Protein AF-A0A2D4MJA5-F1 (afdb_monomer_lite)

InterPro domains:
  IPR001932 PPM-type phosphatase-like domain [PF00481] (45-101)
  IPR036457 PPM-type phosphatase-like domain superfamily [G3DSA:3.60.40.10] (7-101)
  IPR036457 PPM-type phosphatase-like domain superfamily [SSF81606] (47-101)

Organism: NCBI:txid129469

Structure (mmCIF, N/CA/C/O backbone):
data_AF-A0A2D4MJA5-F1
#
_entry.id   AF-A0A2D4MJA5-F1
#
loop_
_atom_site.group_PDB
_atom_site.id
_atom_site.type_symbol
_atom_site.label_atom_id
_atom_site.label_alt_id
_atom_site.label_comp_id
_atom_site.label_asym_id
_atom_site.label_entity_id
_atom_site.label_seq_id
_atom_site.pdbx_PDB_ins_code
_atom_site.Cartn_x
_atom_site.Cartn_y
_atom_site.Cartn_z
_atom_site.occupancy
_atom_site.B_iso_or_equiv
_atom_site.auth_seq_id
_atom_site.auth_comp_id
_atom_site.auth_asym_id
_atom_site.auth_atom_id
_atom_site.pdbx_PDB_model_num
ATOM 1 N N . THR A 1 1 ? -46.955 -5.010 20.352 1.00 36.53 1 THR A N 1
ATOM 2 C CA . THR A 1 1 ? -46.571 -6.181 21.163 1.00 36.53 1 THR A CA 1
ATOM 3 C C . THR A 1 1 ? -45.186 -6.596 20.700 1.00 36.53 1 THR A C 1
ATOM 5 O O . THR A 1 1 ? -45.041 -6.912 19.533 1.00 36.53 1 THR A O 1
ATOM 8 N N . CYS A 1 2 ? -44.129 -6.198 21.419 1.00 30.84 2 CYS A N 1
ATOM 9 C CA . CYS A 1 2 ? -43.426 -7.032 22.421 1.00 30.84 2 CYS A CA 1
ATOM 10 C C . CYS A 1 2 ? -42.932 -8.333 21.749 1.00 30.84 2 CYS A C 1
ATOM 12 O O . CYS A 1 2 ? -43.774 -9.075 21.262 1.00 30.84 2 CYS A O 1
ATOM 14 N N . LEU A 1 3 ? -41.650 -8.695 21.660 1.00 41.94 3 LEU A N 1
ATOM 15 C CA . LEU A 1 3 ? -40.484 -8.609 22.563 1.00 41.94 3 LEU A CA 1
ATOM 16 C C . LEU A 1 3 ? -39.229 -8.727 21.646 1.00 41.94 3 LEU A C 1
ATOM 18 O O . LEU A 1 3 ? -39.335 -9.349 20.597 1.00 41.94 3 LEU A O 1
ATOM 22 N N . GLY A 1 4 ? -38.078 -8.081 21.844 1.00 39.72 4 GLY A N 1
ATOM 23 C CA . GLY A 1 4 ? -37.245 -8.061 23.044 1.00 39.72 4 GLY A CA 1
ATOM 24 C C . GLY A 1 4 ? -36.160 -9.138 22.915 1.00 39.72 4 GLY A C 1
ATOM 25 O O . GLY A 1 4 ? -36.517 -10.300 23.013 1.00 39.72 4 GLY A O 1
ATOM 26 N N . GLU A 1 5 ? -34.905 -8.743 22.643 1.00 32.78 5 GLU A N 1
ATOM 27 C CA . GLU A 1 5 ? -33.651 -9.246 23.254 1.00 32.78 5 GLU A CA 1
ATOM 28 C C . GLU A 1 5 ? -32.407 -8.732 22.484 1.00 32.78 5 GLU A C 1
ATOM 30 O O . GLU A 1 5 ? -32.127 -9.126 21.361 1.00 32.78 5 GLU A O 1
ATOM 35 N N . GLU A 1 6 ? -31.683 -7.814 23.126 1.00 38.41 6 GLU A N 1
ATOM 36 C CA . GLU A 1 6 ? -30.221 -7.612 23.096 1.00 38.41 6 GLU A CA 1
ATOM 37 C C . GLU A 1 6 ? -29.792 -7.736 24.581 1.00 38.41 6 GLU A C 1
ATOM 39 O O . GLU A 1 6 ? -30.669 -7.527 25.434 1.00 38.41 6 GLU A O 1
ATOM 44 N N . PRO A 1 7 ? -28.519 -7.970 24.976 1.00 46.19 7 PRO A N 1
ATOM 45 C CA . PRO A 1 7 ? -27.278 -7.927 24.187 1.00 46.19 7 PRO A CA 1
ATOM 46 C C . PRO A 1 7 ? -26.298 -9.097 24.477 1.00 46.19 7 PRO A C 1
ATOM 48 O O . PRO A 1 7 ? -26.293 -9.658 25.570 1.00 46.19 7 PRO A O 1
ATOM 51 N N . GLU A 1 8 ? -25.331 -9.371 23.595 1.00 31.25 8 GLU A N 1
ATOM 52 C CA . GLU A 1 8 ? -24.079 -10.023 24.027 1.00 31.25 8 GLU A CA 1
ATOM 53 C C . GLU A 1 8 ? -22.859 -9.159 23.707 1.00 31.25 8 GLU A C 1
ATOM 55 O O . GLU A 1 8 ? -22.348 -9.074 22.591 1.00 31.25 8 GLU A O 1
ATOM 60 N N . SER A 1 9 ? -22.387 -8.505 24.769 1.00 43.69 9 SER A N 1
ATOM 61 C CA . SER A 1 9 ? -21.100 -7.834 24.870 1.00 43.69 9 SER A CA 1
ATOM 62 C C . SER A 1 9 ? -19.974 -8.847 24.649 1.00 43.69 9 SER A C 1
ATOM 64 O O . SER A 1 9 ? -19.482 -9.483 25.584 1.00 43.69 9 SER A O 1
ATOM 66 N N . MET A 1 10 ? -19.542 -9.007 23.397 1.00 37.50 10 MET A N 1
ATOM 67 C CA . MET A 1 10 ? -18.279 -9.669 23.097 1.00 37.50 10 MET A CA 1
ATOM 68 C C . MET A 1 10 ? -17.146 -8.762 23.560 1.00 37.50 10 MET A C 1
ATOM 70 O O . MET A 1 10 ? -16.700 -7.846 22.869 1.00 37.50 10 MET A O 1
ATOM 74 N N . ASN A 1 11 ? -16.698 -9.039 24.779 1.00 41.19 11 ASN A N 1
ATOM 75 C CA . ASN A 1 11 ? -15.541 -8.449 25.418 1.00 41.19 11 ASN A CA 1
ATOM 76 C C . ASN A 1 11 ? -14.292 -8.815 24.596 1.00 41.19 11 ASN A C 1
ATOM 78 O O . ASN A 1 11 ? -13.603 -9.804 24.863 1.00 41.19 11 ASN A O 1
ATOM 82 N N . ALA A 1 12 ? -14.027 -8.044 23.540 1.00 43.69 12 ALA A N 1
ATOM 83 C CA . ALA A 1 12 ? -12.815 -8.148 22.750 1.00 43.69 12 ALA A CA 1
ATOM 84 C C . ALA A 1 12 ? -11.651 -7.760 23.661 1.00 43.69 12 ALA A C 1
ATOM 86 O O . ALA A 1 12 ? -11.311 -6.586 23.817 1.00 43.69 12 ALA A O 1
ATOM 87 N N . SER A 1 13 ? -11.071 -8.771 24.309 1.00 48.47 13 SER A N 1
ATOM 88 C CA . SER A 1 13 ? -9.841 -8.647 25.075 1.00 48.47 13 SER A CA 1
ATOM 89 C C . SER A 1 13 ? -8.814 -7.985 24.171 1.00 48.47 13 SER A C 1
ATOM 91 O O . SER A 1 13 ? -8.281 -8.606 23.251 1.00 48.47 13 SER A O 1
ATOM 93 N N . SER A 1 14 ? -8.592 -6.693 24.407 1.00 57.38 14 SER A N 1
ATOM 94 C CA . SER A 1 14 ? -7.599 -5.890 23.716 1.00 57.38 14 SER A CA 1
ATOM 95 C C . SER A 1 14 ? -6.239 -6.441 24.117 1.00 57.38 14 SER A C 1
ATOM 97 O O . SER A 1 14 ? -5.644 -6.015 25.103 1.00 57.38 14 SER A O 1
ATOM 99 N N . ARG A 1 15 ? -5.782 -7.470 23.398 1.00 56.25 15 ARG A N 1
ATOM 100 C CA . ARG A 1 15 ? -4.431 -8.005 23.525 1.00 56.25 15 ARG A CA 1
ATOM 101 C C . ARG A 1 15 ? -3.494 -6.915 23.020 1.00 56.25 15 ARG A C 1
ATOM 103 O O . ARG A 1 15 ? -3.296 -6.764 21.818 1.00 56.25 15 ARG A O 1
ATOM 110 N N . THR A 1 16 ? -3.002 -6.099 23.945 1.00 56.78 16 THR A N 1
ATOM 111 C CA . THR A 1 16 ? -1.978 -5.088 23.687 1.00 56.78 16 THR A CA 1
ATOM 112 C C . THR A 1 16 ? -0.746 -5.793 23.127 1.00 56.78 16 THR A C 1
ATOM 114 O O . THR A 1 16 ? -0.159 -6.649 23.787 1.00 56.78 16 THR A O 1
ATOM 117 N N . LEU A 1 17 ? -0.388 -5.476 21.883 1.00 59.03 17 LEU A N 1
ATOM 118 C CA . LEU A 1 17 ? 0.813 -5.990 21.233 1.00 59.03 17 LEU A CA 1
ATOM 119 C C . LEU A 1 17 ? 1.997 -5.099 21.626 1.00 59.03 17 LEU A C 1
ATOM 121 O O . LEU A 1 17 ? 2.234 -4.063 21.009 1.00 59.03 17 LEU A O 1
ATOM 125 N N . THR A 1 18 ? 2.726 -5.495 22.667 1.00 55.94 18 THR A N 1
ATOM 126 C CA . THR A 1 18 ? 3.986 -4.859 23.078 1.00 55.94 18 THR A CA 1
ATOM 127 C C . THR A 1 18 ? 5.142 -5.421 22.248 1.00 55.94 18 THR A C 1
ATOM 129 O O . THR A 1 18 ? 5.261 -6.638 22.090 1.00 55.94 18 THR A O 1
ATOM 132 N N . ARG A 1 19 ? 6.014 -4.563 21.688 1.00 58.50 19 ARG A N 1
ATOM 133 C CA . ARG A 1 19 ? 7.233 -5.039 20.995 1.00 58.50 19 ARG A CA 1
ATOM 134 C C . ARG A 1 19 ? 8.116 -5.801 21.986 1.00 58.50 19 ARG A C 1
ATOM 136 O O . ARG A 1 19 ? 8.319 -5.348 23.108 1.00 58.50 19 ARG A O 1
ATOM 143 N N . ALA A 1 20 ? 8.698 -6.916 21.545 1.00 51.44 20 ALA A N 1
ATOM 144 C CA . ALA A 1 20 ? 9.665 -7.670 22.335 1.00 51.44 20 ALA A CA 1
ATOM 145 C C . ALA A 1 20 ? 10.864 -6.778 22.709 1.00 51.44 20 ALA A C 1
ATOM 147 O O . ALA A 1 20 ? 11.632 -6.351 21.843 1.00 51.44 20 ALA A O 1
ATOM 148 N N . ALA A 1 21 ? 11.020 -6.485 24.001 1.00 51.00 21 ALA A N 1
ATOM 149 C CA . ALA A 1 21 ? 12.220 -5.853 24.522 1.00 51.00 21 ALA A CA 1
ATOM 150 C C . ALA A 1 21 ? 13.369 -6.870 24.467 1.00 51.00 21 ALA A C 1
ATOM 152 O O . ALA A 1 21 ? 13.264 -7.974 24.999 1.00 51.00 21 ALA A O 1
ATOM 153 N N . SER A 1 22 ? 14.464 -6.509 23.798 1.00 50.94 22 SER A N 1
ATOM 154 C CA . SER A 1 22 ? 15.678 -7.324 23.738 1.00 50.94 22 SER A CA 1
ATOM 155 C C . SER A 1 22 ? 16.279 -7.450 25.142 1.00 50.94 22 SER A C 1
ATOM 157 O O . SER A 1 22 ? 16.924 -6.528 25.639 1.00 50.94 22 SER A O 1
ATOM 159 N N . LEU A 1 23 ? 16.047 -8.587 25.801 1.00 50.50 23 LEU A N 1
ATOM 160 C CA . LEU A 1 23 ? 16.671 -8.930 27.075 1.00 50.50 23 LEU A CA 1
ATOM 161 C C . LEU A 1 23 ? 18.100 -9.421 26.818 1.00 50.50 23 LEU A C 1
ATOM 163 O O . LEU A 1 23 ? 18.376 -10.617 26.781 1.00 50.50 23 LEU A O 1
ATOM 167 N N . ARG A 1 24 ? 19.039 -8.488 26.651 1.00 57.47 24 ARG A N 1
ATOM 168 C CA . ARG A 1 24 ? 20.445 -8.743 26.987 1.00 57.47 24 ARG A CA 1
ATOM 169 C C . ARG A 1 24 ? 20.814 -7.849 28.163 1.00 57.47 24 ARG A C 1
ATOM 171 O O . ARG A 1 24 ? 21.223 -6.710 27.983 1.00 57.47 24 ARG A O 1
ATOM 178 N N . GLY A 1 25 ? 20.631 -8.378 29.367 1.00 46.97 25 GLY A N 1
ATOM 179 C CA . GLY A 1 25 ? 21.056 -7.754 30.614 1.00 46.97 25 GLY A CA 1
ATOM 180 C C . GLY A 1 25 ? 21.189 -8.826 31.684 1.00 46.97 25 GLY A C 1
ATOM 181 O O . GLY A 1 25 ? 20.189 -9.363 32.146 1.00 46.97 25 GLY A O 1
ATOM 182 N N . SER A 1 26 ? 22.431 -9.185 31.996 1.00 48.22 26 SER A N 1
ATOM 183 C CA . SER A 1 26 ? 22.827 -10.154 33.016 1.00 48.22 26 SER A CA 1
ATOM 184 C C . SER A 1 26 ? 22.153 -9.892 34.364 1.00 48.22 26 SER A C 1
ATOM 186 O O . SER A 1 26 ? 22.099 -8.746 34.809 1.00 48.22 26 SER A O 1
ATOM 188 N N . VAL A 1 27 ? 21.719 -10.961 35.036 1.00 48.75 27 VAL A N 1
ATOM 189 C CA . VAL A 1 27 ? 21.283 -10.955 36.439 1.00 48.75 27 VAL A CA 1
ATOM 190 C 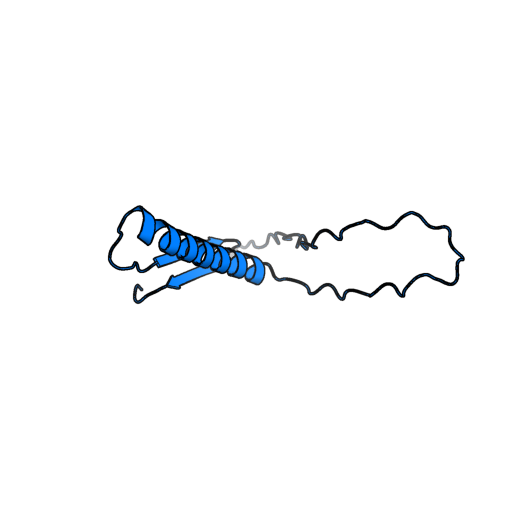C . VAL A 1 27 ? 22.428 -10.425 37.308 1.00 48.75 27 VAL A C 1
ATOM 192 O O . VAL A 1 27 ? 23.402 -11.126 37.565 1.00 48.75 27 VAL A O 1
ATOM 195 N N . GLY A 1 28 ? 22.327 -9.159 37.705 1.00 48.22 28 GLY A N 1
ATOM 196 C CA . GLY A 1 28 ? 23.196 -8.516 38.681 1.00 48.22 28 GLY A CA 1
ATOM 197 C C . GLY A 1 28 ? 22.477 -8.409 40.020 1.00 48.22 28 GLY A C 1
ATOM 198 O O . GLY A 1 28 ? 21.299 -8.062 40.078 1.00 48.22 28 GLY A O 1
ATOM 199 N N . THR A 1 29 ? 23.194 -8.739 41.084 1.00 48.09 29 THR A N 1
ATOM 200 C CA . THR A 1 29 ? 22.769 -8.673 42.483 1.00 48.09 29 THR A CA 1
ATOM 201 C C . THR A 1 29 ? 22.329 -7.254 42.895 1.00 48.09 29 THR A C 1
ATOM 203 O O . THR A 1 29 ? 22.884 -6.270 42.397 1.00 48.09 29 THR A O 1
ATOM 206 N N . PRO A 1 30 ? 21.350 -7.097 43.810 1.00 46.41 30 PRO A N 1
ATOM 207 C CA . PRO A 1 30 ? 20.920 -5.776 44.262 1.00 46.41 30 PRO A CA 1
ATOM 208 C C . PRO A 1 30 ? 22.011 -5.143 45.137 1.00 46.41 30 PRO A C 1
ATOM 210 O O . PRO A 1 30 ? 22.369 -5.708 46.167 1.00 46.41 30 PRO A O 1
ATOM 213 N N . GLY A 1 31 ? 22.526 -3.971 44.742 1.00 51.38 31 GLY A N 1
ATOM 214 C CA . GLY A 1 31 ? 23.358 -3.135 45.622 1.00 51.38 31 GLY A CA 1
ATOM 215 C C . GLY A 1 31 ? 24.568 -2.418 45.010 1.00 51.38 31 GLY A C 1
ATOM 216 O O . GLY A 1 31 ? 25.289 -1.761 45.754 1.00 51.38 31 GLY A O 1
ATOM 217 N N . SER A 1 32 ? 24.830 -2.506 43.701 1.00 49.41 32 SER A N 1
ATOM 218 C CA . SER A 1 32 ? 26.011 -1.849 43.111 1.00 49.41 32 SER A CA 1
ATOM 219 C C . SER A 1 32 ? 25.711 -0.420 42.609 1.00 49.41 32 SER A C 1
ATOM 221 O O . SER A 1 32 ? 24.758 -0.243 41.842 1.00 49.41 32 SER A O 1
ATOM 223 N N . PRO A 1 33 ? 26.504 0.607 42.988 1.00 54.59 33 PRO A N 1
ATOM 224 C CA . PRO A 1 33 ? 26.333 1.991 42.547 1.00 54.59 33 PRO A CA 1
ATOM 225 C C . PRO A 1 33 ? 26.846 2.139 41.109 1.00 54.59 33 PRO A C 1
ATOM 227 O O . PRO A 1 33 ? 27.950 2.608 40.857 1.00 54.59 33 PRO A O 1
ATOM 230 N N . GLY A 1 34 ? 26.061 1.665 40.149 1.00 53.50 34 GLY A N 1
ATOM 231 C CA . GLY A 1 34 ? 26.441 1.701 38.736 1.00 53.50 34 GLY A CA 1
ATOM 232 C C . GLY A 1 34 ? 25.332 1.321 37.764 1.00 53.50 34 GLY A C 1
ATOM 233 O O . GLY A 1 34 ? 25.580 1.253 36.564 1.00 53.50 34 GLY A O 1
ATOM 234 N N . THR A 1 35 ? 24.109 1.073 38.240 1.00 56.06 35 THR A N 1
ATOM 235 C CA . THR A 1 35 ? 22.974 0.810 37.355 1.00 56.06 35 THR A CA 1
ATOM 236 C C . THR A 1 35 ? 22.606 2.095 36.613 1.00 56.06 35 THR A C 1
ATOM 238 O O . THR A 1 35 ? 22.161 3.045 37.268 1.00 56.06 35 THR A O 1
ATOM 241 N N . PRO A 1 36 ? 22.769 2.166 35.275 1.00 60.72 36 PRO A N 1
ATOM 242 C CA . PRO A 1 36 ? 22.240 3.289 34.518 1.00 60.72 36 PRO A CA 1
ATOM 243 C C . PRO A 1 36 ? 20.733 3.360 34.789 1.00 60.72 36 PRO A C 1
ATOM 245 O O . PRO A 1 36 ? 20.094 2.305 34.875 1.00 60.72 36 PRO A O 1
ATOM 248 N N . PRO A 1 37 ? 20.160 4.565 34.962 1.00 59.75 37 PRO A N 1
ATOM 249 C CA . PRO A 1 37 ? 18.741 4.703 35.247 1.00 59.75 37 PRO A CA 1
ATOM 250 C C . PRO A 1 37 ? 17.969 3.913 34.198 1.00 59.75 37 PRO A C 1
ATOM 252 O O . PRO A 1 37 ? 18.212 4.071 32.996 1.00 59.75 37 PRO A O 1
ATOM 255 N N . THR A 1 38 ? 17.079 3.030 34.656 1.00 60.09 38 THR A N 1
ATOM 256 C CA . THR A 1 38 ? 16.124 2.347 33.789 1.00 60.09 38 THR A CA 1
ATOM 257 C C . THR A 1 38 ? 15.431 3.435 32.994 1.00 60.09 38 THR A C 1
ATOM 259 O O . THR A 1 38 ? 14.642 4.205 33.543 1.00 60.09 38 THR A O 1
ATOM 262 N N . ARG A 1 39 ? 15.794 3.571 31.715 1.00 60.28 39 ARG A N 1
ATOM 263 C CA . ARG A 1 39 ? 15.100 4.485 30.821 1.00 60.28 39 ARG A CA 1
ATOM 264 C C . ARG A 1 39 ? 13.689 3.940 30.750 1.00 60.28 39 ARG A C 1
ATOM 266 O O . ARG A 1 39 ? 13.467 2.923 30.101 1.00 60.28 39 ARG A O 1
ATOM 273 N N . PHE A 1 40 ? 12.781 4.571 31.492 1.00 55.91 40 PHE A N 1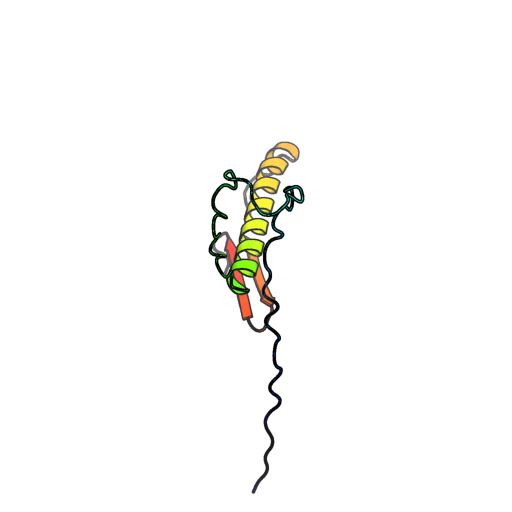
ATOM 274 C CA . PHE A 1 40 ? 11.353 4.355 31.372 1.00 55.91 40 PHE A CA 1
ATOM 275 C C . PHE A 1 40 ? 11.016 4.691 29.930 1.00 55.91 40 PHE A C 1
ATOM 277 O O . PHE A 1 40 ? 10.848 5.850 29.554 1.00 55.91 40 PHE A O 1
ATOM 284 N N . PHE A 1 41 ? 11.048 3.667 29.088 1.00 59.22 41 PHE A N 1
ATOM 285 C CA . PHE A 1 41 ? 10.557 3.772 27.742 1.00 59.22 41 PHE A CA 1
ATOM 286 C C . PHE A 1 41 ? 9.053 3.879 27.925 1.00 59.22 41 PHE A C 1
ATOM 288 O O . PHE A 1 41 ? 8.400 2.896 28.270 1.00 59.22 41 PHE A O 1
ATOM 295 N N . THR A 1 42 ? 8.517 5.094 27.829 1.00 61.47 42 THR A N 1
ATOM 296 C CA . THR A 1 42 ? 7.075 5.284 27.774 1.00 61.47 42 THR A CA 1
ATOM 297 C C . THR A 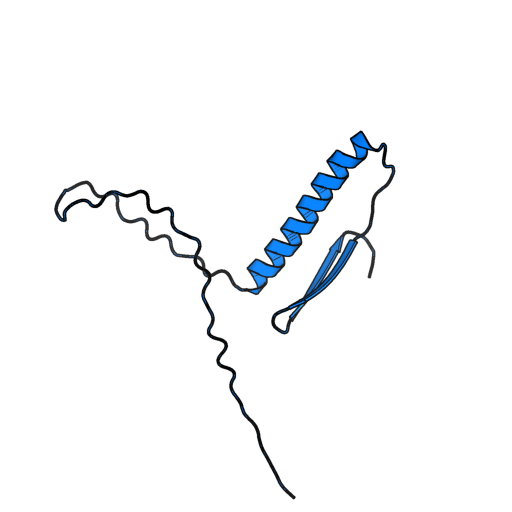1 42 ? 6.612 4.555 26.523 1.00 61.47 42 THR A C 1
ATOM 299 O O . THR A 1 42 ? 6.831 4.996 25.394 1.00 61.47 42 THR A O 1
ATOM 302 N N . GLU A 1 43 ? 6.084 3.351 26.720 1.00 65.88 43 GLU A N 1
ATOM 303 C CA . GLU A 1 43 ? 5.598 2.528 25.632 1.00 65.88 43 GLU A CA 1
ATOM 304 C C . GLU A 1 43 ? 4.460 3.293 24.962 1.00 65.88 43 GLU A C 1
ATOM 306 O O . GLU A 1 43 ? 3.390 3.502 25.538 1.00 65.88 43 GLU A O 1
ATOM 311 N N . LYS A 1 44 ? 4.715 3.795 23.750 1.00 78.12 44 LYS A N 1
ATOM 312 C CA . LYS A 1 44 ? 3.667 4.418 22.951 1.00 78.12 44 LYS A CA 1
ATOM 313 C C . LYS A 1 44 ? 2.663 3.326 22.620 1.00 78.12 44 LYS A C 1
ATOM 315 O O . LYS A 1 44 ? 2.981 2.404 21.876 1.00 78.12 44 LYS A O 1
ATOM 320 N N . LYS A 1 45 ? 1.456 3.442 23.166 1.00 85.12 45 LYS A N 1
ATOM 321 C CA . LYS A 1 45 ? 0.333 2.580 22.806 1.00 85.12 45 LYS A CA 1
ATOM 322 C C . LYS A 1 45 ? 0.075 2.717 21.301 1.00 85.12 45 LYS A C 1
ATOM 324 O O . LYS A 1 45 ? -0.317 3.787 20.844 1.00 85.12 45 LYS A O 1
ATOM 329 N N . ILE A 1 46 ? 0.308 1.648 20.542 1.00 90.06 46 ILE A N 1
ATOM 330 C CA . ILE A 1 46 ? 0.002 1.587 19.107 1.00 90.06 46 ILE A CA 1
ATOM 331 C C . ILE A 1 46 ? -1.432 1.075 18.958 1.00 90.06 46 ILE A C 1
ATOM 333 O O . ILE A 1 46 ? -1.787 0.046 19.536 1.00 90.06 46 ILE A O 1
ATOM 337 N N . SER A 1 47 ? -2.277 1.796 18.218 1.00 93.69 47 SER A N 1
ATOM 338 C CA . SER A 1 47 ? -3.631 1.324 17.921 1.00 93.69 47 SER A CA 1
ATOM 339 C C . SER A 1 47 ? -3.600 0.212 16.866 1.00 93.69 47 SER A C 1
ATOM 341 O O . SER A 1 47 ? -2.687 0.136 16.043 1.00 93.69 47 SER A O 1
ATOM 343 N N . GLN A 1 48 ? -4.628 -0.641 16.855 1.00 94.19 48 GLN A N 1
ATOM 344 C CA . GLN A 1 48 ? -4.788 -1.657 15.808 1.00 94.19 48 GLN A CA 1
ATOM 345 C C . GLN A 1 48 ? -4.849 -1.022 14.411 1.00 94.19 48 GLN A C 1
ATOM 347 O O . GLN A 1 48 ? -4.272 -1.554 13.472 1.00 94.19 48 GLN A O 1
ATOM 352 N N . GLU A 1 49 ? -5.485 0.144 14.282 1.00 95.62 49 GLU A N 1
ATOM 353 C CA . GLU A 1 49 ? -5.574 0.883 13.018 1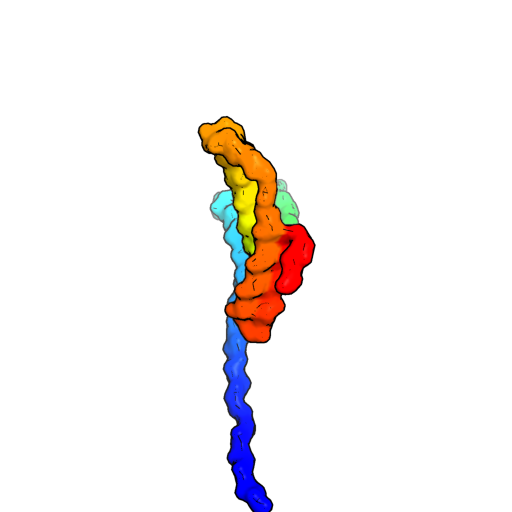.00 95.62 49 GLU A CA 1
ATOM 354 C C . GLU A 1 49 ? -4.199 1.307 12.513 1.00 95.62 49 GLU A C 1
ATOM 356 O O . GLU A 1 49 ? -3.907 1.100 11.342 1.00 95.62 49 GLU A O 1
ATOM 361 N N . CYS A 1 50 ? -3.336 1.840 13.384 1.00 95.88 50 CYS A N 1
ATOM 362 C CA . CYS A 1 50 ? -1.977 2.215 13.000 1.00 95.88 50 CYS A CA 1
ATOM 363 C C . CYS A 1 50 ? -1.166 1.006 12.530 1.00 95.88 50 CYS A C 1
ATOM 365 O O . CYS A 1 50 ? -0.359 1.136 11.616 1.00 95.88 50 CYS A O 1
ATOM 367 N N . LEU A 1 51 ? -1.381 -0.166 13.135 1.00 96.00 51 LEU A N 1
ATOM 368 C CA . LEU A 1 51 ? -0.717 -1.391 12.699 1.00 96.00 51 LEU A CA 1
ATOM 369 C C . LEU A 1 51 ? -1.200 -1.826 11.309 1.00 96.00 51 LEU A C 1
ATOM 371 O O . LEU A 1 51 ? -0.375 -2.150 10.461 1.00 96.00 51 LEU A O 1
ATOM 375 N N . VAL A 1 52 ? -2.516 -1.806 11.070 1.00 97.44 52 VAL A N 1
ATOM 376 C CA . VAL A 1 52 ? -3.099 -2.169 9.768 1.00 97.44 52 VAL A CA 1
ATOM 377 C C . VAL A 1 52 ? -2.665 -1.182 8.683 1.00 97.44 52 VAL A C 1
ATOM 379 O O . VAL A 1 52 ? -2.177 -1.610 7.641 1.00 97.44 52 VAL A O 1
ATOM 382 N N . MET A 1 53 ? -2.761 0.124 8.946 1.00 97.25 53 MET A N 1
ATOM 383 C CA . MET A 1 53 ? -2.303 1.168 8.025 1.00 97.25 53 MET A CA 1
ATOM 384 C C . MET A 1 53 ? -0.811 1.025 7.718 1.00 97.25 53 MET A C 1
ATOM 386 O O . MET A 1 53 ? -0.437 0.959 6.554 1.00 97.25 53 MET A O 1
ATOM 390 N N . GLY A 1 54 ? 0.032 0.869 8.743 1.00 97.94 54 GLY A N 1
ATOM 391 C CA . GLY A 1 54 ? 1.475 0.711 8.555 1.00 97.94 54 GLY A CA 1
ATOM 392 C C . GLY A 1 54 ? 1.852 -0.558 7.785 1.00 97.94 54 GLY A C 1
ATOM 393 O O . GLY A 1 54 ? 2.797 -0.541 6.997 1.00 97.94 54 GLY A O 1
ATOM 394 N N . ALA A 1 55 ? 1.108 -1.654 7.962 1.00 98.06 55 ALA A N 1
ATOM 395 C CA . ALA A 1 55 ? 1.297 -2.870 7.173 1.00 98.06 55 ALA A CA 1
ATOM 396 C C . ALA A 1 55 ? 0.943 -2.648 5.693 1.00 98.06 55 ALA A C 1
ATOM 398 O O . ALA A 1 55 ? 1.710 -3.040 4.816 1.00 98.06 55 ALA A O 1
ATOM 399 N N . ILE A 1 56 ? -0.178 -1.978 5.415 1.00 98.50 56 ILE A N 1
ATOM 400 C CA . ILE A 1 56 ? -0.612 -1.644 4.051 1.00 98.50 56 ILE A CA 1
ATOM 401 C C . ILE A 1 56 ? 0.389 -0.693 3.374 1.00 98.50 56 ILE A C 1
ATOM 403 O O . ILE A 1 56 ? 0.808 -0.945 2.247 1.00 98.50 56 ILE A O 1
ATOM 407 N N . GLU A 1 57 ? 0.827 0.357 4.070 1.00 98.44 57 GLU A N 1
ATOM 408 C CA . GLU A 1 57 ? 1.845 1.301 3.587 1.00 98.44 57 GLU A CA 1
ATOM 409 C C . GLU A 1 57 ? 3.167 0.594 3.269 1.00 98.44 57 GLU A C 1
ATOM 411 O O . GLU A 1 57 ? 3.776 0.835 2.225 1.00 98.44 57 GLU A O 1
ATOM 416 N N . THR A 1 58 ? 3.597 -0.313 4.153 1.00 98.56 58 THR A N 1
ATOM 417 C CA . THR A 1 58 ? 4.816 -1.104 3.945 1.00 98.56 58 THR A CA 1
ATOM 418 C C . THR A 1 58 ? 4.680 -1.995 2.715 1.00 98.56 58 THR A C 1
ATOM 420 O O . THR A 1 58 ? 5.592 -2.011 1.896 1.00 98.56 58 THR A O 1
ATOM 423 N N . ALA A 1 59 ? 3.536 -2.657 2.524 1.00 98.38 59 ALA A N 1
ATOM 424 C CA . ALA A 1 59 ? 3.298 -3.499 1.354 1.00 98.38 59 ALA A CA 1
ATOM 425 C C . ALA A 1 59 ? 3.339 -2.702 0.037 1.00 98.38 59 ALA A C 1
ATOM 427 O O . ALA A 1 59 ? 3.979 -3.134 -0.919 1.00 98.38 59 ALA A O 1
ATOM 428 N N . PHE A 1 60 ? 2.719 -1.516 -0.012 1.00 98.31 60 PHE A N 1
ATOM 429 C CA . PHE A 1 60 ? 2.782 -0.642 -1.193 1.00 98.31 60 PHE A CA 1
ATOM 430 C C . PHE A 1 60 ? 4.220 -0.201 -1.487 1.00 98.31 60 PHE A C 1
ATOM 432 O O . PHE A 1 60 ? 4.658 -0.248 -2.634 1.00 98.31 60 PHE A O 1
ATOM 439 N N . ARG A 1 61 ? 4.980 0.172 -0.451 1.00 97.88 61 ARG A N 1
ATOM 440 C CA . ARG A 1 61 ? 6.389 0.551 -0.595 1.00 97.88 61 ARG A CA 1
ATOM 441 C C . ARG A 1 61 ? 7.263 -0.610 -1.072 1.00 97.88 61 ARG A C 1
ATOM 443 O O . ARG A 1 61 ? 8.122 -0.414 -1.925 1.00 97.88 61 ARG A O 1
ATOM 450 N N . GLU A 1 62 ? 7.089 -1.801 -0.506 1.00 98.38 62 GLU A N 1
ATOM 451 C CA . GLU A 1 62 ? 7.853 -2.990 -0.899 1.00 98.38 62 GLU A CA 1
ATOM 452 C C . GLU A 1 62 ? 7.566 -3.387 -2.349 1.00 98.38 62 GLU A C 1
ATOM 454 O O . GLU A 1 62 ? 8.502 -3.706 -3.085 1.00 98.38 62 GLU A O 1
ATOM 459 N N . MET A 1 63 ? 6.303 -3.290 -2.776 1.00 97.44 63 MET A N 1
ATOM 460 C CA . MET A 1 63 ? 5.905 -3.501 -4.167 1.00 97.44 63 MET A CA 1
ATOM 461 C C . MET A 1 63 ? 6.526 -2.469 -5.111 1.00 97.44 63 MET A C 1
ATOM 463 O O . MET A 1 63 ? 7.038 -2.852 -6.158 1.00 97.44 63 MET A O 1
ATOM 467 N N . ASP A 1 64 ? 6.550 -1.187 -4.743 1.00 96.62 64 ASP A N 1
ATOM 468 C CA . ASP A 1 64 ? 7.180 -0.141 -5.561 1.00 96.62 64 ASP A CA 1
ATOM 469 C C . ASP A 1 64 ? 8.689 -0.400 -5.747 1.00 96.62 64 ASP A C 1
ATOM 471 O O . ASP A 1 64 ? 9.199 -0.411 -6.867 1.00 96.62 64 ASP A O 1
ATOM 475 N N . LEU A 1 65 ? 9.390 -0.766 -4.667 1.00 96.62 65 LEU A N 1
ATOM 476 C CA . LEU A 1 65 ? 10.803 -1.168 -4.717 1.00 96.62 65 LEU A CA 1
ATOM 477 C C . LEU A 1 65 ? 11.037 -2.452 -5.525 1.00 96.62 65 LEU A C 1
ATOM 479 O O . LEU A 1 65 ? 12.124 -2.676 -6.065 1.00 96.62 65 LEU A O 1
ATOM 483 N N . GLN A 1 66 ? 10.065 -3.363 -5.554 1.00 95.88 66 GLN A N 1
ATOM 484 C CA . GLN A 1 66 ? 10.131 -4.553 -6.394 1.00 95.88 66 GLN A CA 1
ATOM 485 C C . GLN A 1 66 ? 9.965 -4.190 -7.869 1.00 95.88 66 GLN A C 1
ATOM 487 O O . GLN A 1 66 ? 10.796 -4.606 -8.674 1.00 95.88 66 GLN A O 1
ATOM 492 N N . ILE A 1 67 ? 8.975 -3.361 -8.207 1.00 95.06 67 ILE A N 1
ATOM 493 C CA . ILE A 1 67 ? 8.745 -2.867 -9.568 1.00 95.06 67 ILE A CA 1
ATOM 494 C C . ILE A 1 67 ? 9.975 -2.113 -10.076 1.00 95.06 67 ILE A C 1
ATOM 496 O O . ILE A 1 67 ? 10.409 -2.356 -11.199 1.00 95.06 67 ILE A O 1
ATOM 500 N N . GLU A 1 68 ? 10.584 -1.250 -9.259 1.00 94.12 68 GLU A N 1
ATOM 501 C CA . GLU A 1 68 ? 11.807 -0.527 -9.624 1.00 94.12 68 GLU A CA 1
ATOM 502 C C . GLU A 1 68 ? 12.941 -1.488 -10.021 1.00 94.12 68 GLU A C 1
ATOM 504 O O . GLU A 1 68 ? 13.568 -1.319 -11.071 1.00 94.12 68 GLU A O 1
ATOM 509 N N . ARG A 1 69 ? 13.166 -2.542 -9.223 1.00 94.38 69 ARG A N 1
ATOM 510 C CA . ARG A 1 69 ? 14.172 -3.574 -9.519 1.00 94.38 69 ARG A CA 1
ATOM 511 C C . ARG A 1 69 ? 13.828 -4.343 -10.792 1.00 94.38 69 ARG A C 1
ATOM 513 O O . ARG A 1 69 ? 14.663 -4.466 -11.689 1.00 94.38 69 ARG A O 1
ATOM 520 N N . GLU A 1 70 ? 12.602 -4.839 -10.890 1.00 94.94 70 GLU A N 1
ATOM 521 C CA . GLU A 1 70 ? 12.133 -5.680 -11.995 1.00 94.94 70 GLU A CA 1
ATOM 522 C C . GLU A 1 70 ? 12.067 -4.929 -13.323 1.00 94.94 70 GLU A C 1
ATOM 524 O O . GLU A 1 70 ? 12.334 -5.515 -14.374 1.00 94.94 70 GLU A O 1
ATOM 529 N N . ARG A 1 71 ? 11.814 -3.616 -13.290 1.00 93.94 71 ARG A N 1
ATOM 530 C CA . ARG A 1 71 ? 11.799 -2.763 -14.479 1.00 93.94 71 ARG A CA 1
ATOM 531 C C . ARG A 1 71 ? 13.104 -2.848 -15.265 1.00 93.94 71 ARG A C 1
ATOM 533 O O . ARG A 1 71 ? 13.071 -2.856 -16.494 1.00 93.94 71 ARG A O 1
ATOM 540 N N . THR A 1 72 ? 14.234 -2.942 -14.563 1.00 88.56 72 THR A N 1
ATOM 541 C CA . THR A 1 72 ? 15.562 -3.056 -15.187 1.00 88.56 72 THR A CA 1
ATOM 542 C C . THR A 1 72 ? 15.858 -4.460 -15.713 1.00 88.56 72 THR A C 1
ATOM 544 O O . THR A 1 72 ? 16.521 -4.595 -16.734 1.00 88.56 72 THR A O 1
ATOM 547 N N . VAL A 1 73 ? 15.341 -5.500 -15.050 1.00 93.81 73 VAL A N 1
ATOM 548 C CA . VAL A 1 73 ? 15.606 -6.907 -15.395 1.00 93.81 73 VAL A CA 1
ATOM 549 C C . VAL A 1 73 ? 14.747 -7.367 -16.572 1.00 93.81 73 VAL A C 1
ATOM 551 O O . VAL A 1 73 ? 15.225 -8.090 -17.442 1.00 93.81 73 VAL A O 1
ATOM 554 N N . PHE A 1 74 ? 13.486 -6.937 -16.610 1.00 93.56 74 PHE A N 1
ATOM 555 C CA . PHE A 1 74 ? 12.492 -7.394 -17.584 1.00 93.56 74 PHE A CA 1
ATOM 556 C C . PHE A 1 74 ? 12.130 -6.336 -18.633 1.00 93.56 74 PHE A C 1
ATOM 558 O O . PHE A 1 74 ? 11.197 -6.539 -19.407 1.00 93.56 74 PHE A O 1
ATOM 565 N N . ASN A 1 75 ? 12.857 -5.213 -18.681 1.00 90.75 75 ASN A N 1
ATOM 566 C CA . ASN A 1 75 ? 12.637 -4.135 -19.651 1.00 90.75 75 ASN A CA 1
ATOM 567 C C . ASN A 1 75 ? 11.189 -3.591 -19.645 1.00 90.75 75 ASN A C 1
ATOM 569 O O . ASN A 1 75 ? 10.645 -3.212 -20.684 1.00 90.75 75 ASN A O 1
ATOM 573 N N . ILE A 1 76 ? 10.558 -3.548 -18.467 1.00 89.94 76 ILE A N 1
ATOM 574 C CA . ILE A 1 76 ? 9.163 -3.114 -18.309 1.00 89.94 76 ILE A CA 1
ATOM 575 C C . ILE A 1 76 ? 9.052 -1.616 -18.633 1.00 89.94 76 ILE A C 1
ATOM 577 O O . ILE A 1 76 ? 9.800 -0.779 -18.119 1.00 89.94 76 ILE A O 1
ATOM 581 N N . SER A 1 77 ? 8.091 -1.255 -19.482 1.00 91.12 77 SER A N 1
ATOM 582 C CA . SER A 1 77 ? 7.761 0.138 -19.793 1.00 91.12 77 SER A CA 1
ATOM 583 C C . SER A 1 77 ? 6.440 0.546 -19.144 1.00 91.12 77 SER A C 1
ATOM 585 O O . SER A 1 77 ? 5.472 -0.206 -19.213 1.00 91.12 77 SER A O 1
ATOM 587 N N . GLY A 1 78 ? 6.379 1.763 -18.600 1.00 91.12 78 GLY A N 1
ATOM 588 C CA . GLY A 1 78 ? 5.170 2.319 -17.986 1.00 91.12 78 GLY A CA 1
ATOM 589 C C . GLY A 1 78 ? 5.113 2.137 -16.469 1.00 91.12 78 GLY A C 1
ATOM 590 O O . GLY A 1 78 ? 6.124 1.849 -15.831 1.00 91.12 78 GLY A O 1
ATOM 591 N N . GLY A 1 79 ? 3.926 2.363 -15.909 1.00 91.94 79 GLY A N 1
ATOM 592 C CA . GLY A 1 79 ? 3.611 2.177 -14.494 1.00 91.94 79 GLY A CA 1
ATOM 593 C C . GLY A 1 79 ? 2.214 1.582 -14.328 1.00 91.94 79 GLY A C 1
ATOM 594 O O . GLY A 1 79 ? 1.536 1.298 -15.317 1.00 91.94 79 GLY A O 1
ATOM 595 N N . CYS A 1 80 ? 1.781 1.406 -13.085 1.00 93.88 80 CYS A N 1
ATOM 596 C CA . CYS A 1 80 ? 0.460 0.884 -12.751 1.00 93.88 80 CYS A CA 1
ATOM 597 C C . CYS A 1 80 ? -0.252 1.790 -11.745 1.00 93.88 80 CYS A C 1
ATOM 599 O O . CYS A 1 80 ? 0.391 2.455 -10.933 1.00 93.88 80 CYS A O 1
ATOM 601 N N . THR A 1 81 ? -1.582 1.768 -11.774 1.00 96.94 81 THR A N 1
ATOM 602 C CA . THR A 1 81 ? -2.396 2.175 -10.627 1.00 96.94 81 THR A CA 1
ATOM 603 C C . THR A 1 81 ? -2.625 0.962 -9.723 1.00 96.94 81 THR A C 1
ATOM 605 O O . THR A 1 81 ? -2.586 -0.182 -10.182 1.00 96.94 81 THR A O 1
ATOM 608 N N . ALA A 1 82 ? -2.861 1.193 -8.434 1.00 97.38 82 ALA A N 1
ATOM 609 C CA . ALA A 1 82 ? -3.205 0.146 -7.480 1.00 97.38 82 ALA A CA 1
ATOM 610 C C . ALA A 1 82 ? -4.273 0.652 -6.508 1.00 97.38 82 ALA A C 1
ATOM 612 O O . ALA A 1 82 ? -4.071 1.652 -5.825 1.00 97.38 82 ALA A O 1
ATOM 613 N N . LEU A 1 83 ? -5.394 -0.065 -6.422 1.00 97.69 83 LEU A N 1
ATOM 614 C CA . LEU A 1 83 ? -6.465 0.181 -5.460 1.00 97.69 83 LEU A CA 1
ATOM 615 C C . LEU A 1 83 ? -6.722 -1.106 -4.678 1.00 97.69 83 LEU A C 1
ATOM 617 O O . LEU A 1 83 ? -6.977 -2.156 -5.264 1.00 97.69 83 LEU A O 1
ATOM 621 N N . VAL A 1 84 ? -6.658 -1.021 -3.352 1.00 97.69 84 VAL A N 1
ATOM 622 C CA . VAL A 1 84 ? -6.889 -2.146 -2.445 1.00 97.69 84 VAL A CA 1
ATOM 623 C C . VAL A 1 84 ? -7.948 -1.758 -1.425 1.00 97.69 84 VAL A C 1
ATOM 625 O O . VAL A 1 84 ? -7.876 -0.696 -0.808 1.00 97.69 84 VAL A O 1
ATOM 628 N N . VAL A 1 85 ? -8.912 -2.656 -1.224 1.00 97.75 85 VAL A N 1
ATOM 629 C CA . VAL A 1 85 ? -9.946 -2.542 -0.195 1.00 97.75 85 VAL A CA 1
ATOM 630 C C . VAL A 1 85 ? -9.855 -3.761 0.715 1.00 97.75 85 VAL A C 1
ATOM 632 O O . VAL A 1 85 ? -9.986 -4.894 0.256 1.00 97.75 85 VAL A O 1
ATOM 635 N N . VAL A 1 86 ? -9.630 -3.535 2.008 1.00 97.44 86 VAL A N 1
ATOM 636 C CA . VAL A 1 86 ? -9.521 -4.592 3.023 1.00 97.44 86 VAL A CA 1
ATOM 637 C C . VAL A 1 86 ? -10.577 -4.366 4.093 1.00 97.44 86 VAL A C 1
ATOM 639 O O . VAL A 1 86 ? -10.600 -3.316 4.728 1.00 97.44 86 VAL A O 1
ATOM 642 N N . TYR A 1 87 ? -11.430 -5.361 4.335 1.00 97.75 87 TYR A N 1
ATOM 643 C CA . TYR A 1 87 ? -12.318 -5.365 5.495 1.00 97.75 87 TYR A CA 1
ATOM 644 C C . TYR A 1 87 ? -11.706 -6.213 6.612 1.00 97.75 87 TYR A C 1
ATOM 646 O O . TYR A 1 87 ? -11.534 -7.421 6.458 1.00 97.75 87 TYR A O 1
ATOM 654 N N . LEU A 1 88 ? -11.341 -5.581 7.728 1.00 96.56 88 LEU A N 1
ATOM 655 C CA . LEU A 1 88 ? -10.635 -6.221 8.836 1.00 96.56 88 LEU A CA 1
ATOM 656 C C . LEU A 1 88 ? -11.044 -5.582 10.169 1.00 96.56 88 LEU A C 1
ATOM 658 O O . LEU A 1 88 ? -11.145 -4.364 10.271 1.00 96.56 88 LEU A O 1
ATOM 662 N N . LEU A 1 89 ? -11.277 -6.399 11.204 1.00 95.00 89 LEU A N 1
ATOM 663 C CA . LEU A 1 89 ? -11.659 -5.936 12.552 1.00 95.00 89 LEU A C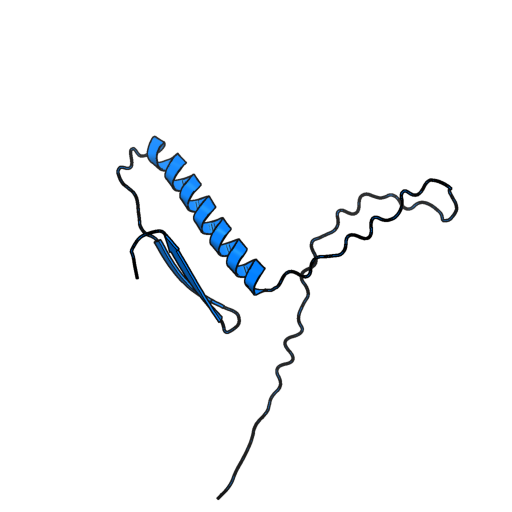A 1
ATOM 664 C C . LEU A 1 89 ? -12.869 -4.978 12.558 1.00 95.00 89 LEU A C 1
ATOM 666 O O . LEU A 1 89 ? -12.898 -3.990 13.292 1.00 95.00 89 LEU A O 1
ATOM 670 N N . GLY A 1 90 ? -13.861 -5.256 11.709 1.00 96.62 90 GLY A N 1
ATOM 671 C CA . GLY A 1 90 ? -15.067 -4.434 11.593 1.00 96.62 90 GLY A CA 1
ATOM 672 C C . GLY A 1 90 ? -14.868 -3.106 10.853 1.00 96.62 90 GLY A C 1
ATOM 673 O O . GLY A 1 90 ? -15.781 -2.284 10.840 1.00 96.62 90 GLY A O 1
ATOM 674 N N . LYS A 1 91 ? -13.696 -2.874 10.246 1.00 97.44 91 LYS A N 1
ATOM 675 C CA . LYS A 1 91 ? -13.337 -1.625 9.560 1.00 97.44 91 LYS A CA 1
ATOM 676 C C . LYS A 1 91 ? -12.968 -1.880 8.107 1.00 97.44 91 LYS A C 1
ATOM 678 O O . LYS A 1 91 ? -12.372 -2.903 7.780 1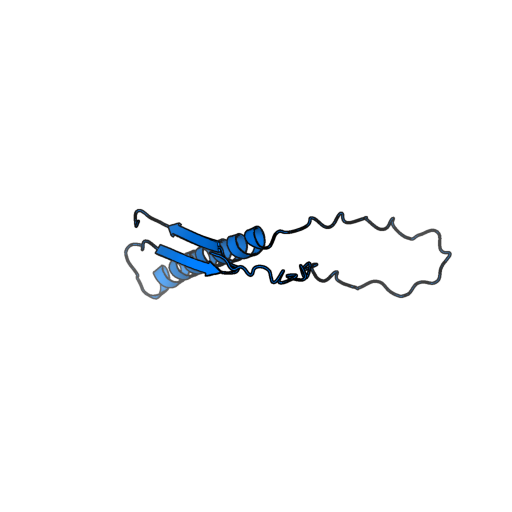.00 97.44 91 LYS A O 1
ATOM 683 N N . LEU A 1 92 ? -13.319 -0.927 7.249 1.00 97.94 92 LEU A N 1
ATOM 684 C CA . LEU A 1 92 ? -12.933 -0.910 5.844 1.00 97.94 92 LEU A CA 1
ATOM 685 C C . LEU A 1 92 ? -11.711 -0.001 5.673 1.00 97.94 92 LEU A C 1
ATOM 687 O O . LEU A 1 92 ? -11.772 1.184 5.993 1.00 97.94 92 LEU A O 1
ATOM 691 N N . TYR A 1 93 ? -10.618 -0.560 5.172 1.00 98.44 93 TYR A N 1
ATOM 692 C CA . TYR A 1 93 ? -9.383 0.145 4.850 1.00 98.44 93 TYR A CA 1
ATOM 693 C C . TYR A 1 93 ? -9.264 0.251 3.336 1.00 98.44 93 TYR A C 1
ATOM 695 O O . TYR A 1 93 ? -9.419 -0.748 2.633 1.00 98.44 93 TYR A O 1
ATOM 703 N N . VAL A 1 94 ? -8.984 1.453 2.841 1.00 97.94 94 VAL A N 1
ATOM 704 C CA . VAL A 1 94 ? -8.801 1.721 1.413 1.00 97.94 94 VAL A CA 1
ATOM 705 C C . VAL A 1 94 ? -7.411 2.299 1.212 1.00 97.94 94 VAL A C 1
ATOM 707 O O . VAL A 1 94 ? -7.047 3.275 1.865 1.00 97.94 94 VAL A O 1
ATOM 710 N N . ALA A 1 95 ? -6.647 1.700 0.306 1.00 97.94 95 ALA A N 1
ATOM 711 C CA . ALA A 1 95 ? -5.337 2.184 -0.099 1.00 97.94 95 ALA A CA 1
ATOM 712 C C . ALA A 1 95 ? -5.308 2.359 -1.610 1.00 97.94 95 ALA A C 1
ATOM 714 O O . ALA A 1 95 ? -5.643 1.436 -2.351 1.00 97.94 95 ALA A O 1
ATOM 715 N N . ASN A 1 96 ? -4.925 3.553 -2.049 1.00 97.75 96 ASN A N 1
ATOM 716 C CA . ASN A 1 96 ? -4.908 3.932 -3.451 1.00 97.75 96 ASN A CA 1
ATOM 717 C C . ASN A 1 96 ? -3.550 4.532 -3.823 1.00 97.75 96 ASN A C 1
ATOM 719 O O . ASN A 1 96 ? -3.037 5.405 -3.122 1.00 97.75 96 ASN A O 1
ATOM 723 N N . ALA A 1 97 ? -3.021 4.098 -4.959 1.00 97.31 97 ALA A N 1
ATOM 724 C CA . ALA A 1 97 ? -1.902 4.699 -5.658 1.00 97.31 97 ALA A CA 1
ATOM 725 C C . ALA A 1 97 ? -2.311 4.919 -7.122 1.00 97.31 97 ALA A C 1
ATOM 727 O O . ALA A 1 97 ? -2.446 3.969 -7.892 1.00 97.31 97 ALA A O 1
ATOM 728 N N . GLY A 1 98 ? -2.522 6.181 -7.499 1.00 96.25 98 GLY A N 1
ATOM 729 C CA . GLY A 1 98 ? -2.986 6.575 -8.830 1.00 96.25 98 GLY A CA 1
ATOM 730 C C . GLY A 1 98 ? -4.384 7.194 -8.818 1.00 96.25 98 GLY A C 1
ATOM 731 O O . GLY A 1 98 ? -4.870 7.674 -7.795 1.00 96.25 98 GLY A O 1
ATOM 732 N N . ASP A 1 99 ? -5.022 7.221 -9.981 1.00 97.25 99 ASP A N 1
ATOM 733 C CA . ASP A 1 99 ? -6.288 7.910 -10.251 1.00 97.25 99 ASP A CA 1
ATOM 734 C C . ASP A 1 99 ? -7.512 6.977 -10.311 1.00 97.25 99 ASP A C 1
ATOM 736 O O . ASP A 1 99 ? -8.626 7.431 -10.583 1.00 97.25 99 ASP A O 1
ATOM 740 N N . SER A 1 100 ? -7.321 5.688 -10.009 1.00 96.44 100 SER A N 1
ATOM 741 C CA . SER A 1 100 ? -8.403 4.707 -9.843 1.00 96.44 100 SER A CA 1
ATOM 742 C C . SER A 1 100 ? -9.324 5.075 -8.667 1.00 96.44 100 SER A C 1
ATOM 744 O O . SER A 1 100 ? -8.887 5.706 -7.703 1.00 96.44 100 SER A O 1
ATOM 746 N N . ARG A 1 101 ? -10.612 4.719 -8.763 1.00 93.00 101 ARG A N 1
ATOM 747 C CA . ARG A 1 101 ? -11.662 5.076 -7.794 1.00 93.00 101 ARG A CA 1
ATOM 748 C C . ARG A 1 101 ? -12.566 3.896 -7.489 1.00 93.00 101 ARG A C 1
ATOM 750 O O . ARG A 1 101 ? -12.886 3.164 -8.450 1.00 93.00 101 ARG A O 1
#

Radius of gyration: 24.06 Å; chains: 1; bounding box: 73×19×65 Å

Secondary structure (DSSP, 8-state):
---------------------------PPTT-TT-------------HHHHHHHHHHHHHHHHHHHHHHHHHHTT--S---EEEEEEETTEEEEEEESS--

Sequence (101 aa):
TCLGEEPESMNASSRTLTRAASLRGSVGTPGSPGTPPTRFFTEKKISQECLVMGAIETAFREMDLQIERERTVFNISGGCTALVVVYLLGKLYVANAGDSR

Foldseek 3Di:
DDDDDDDDDPPPPPPQDFPDDPPPDDDDDPDDPPDDPPPPPVRPRDDPVNVVVVVVVVVVVVVVVVCVVVCVVVVDDDDDKDWDWDCDPNDIDIDTDDDDD

pLDDT: mean 76.06, std 23.27, range [30.84, 98.56]